Protein AF-A0A1B6MD25-F1 (afdb_monomer)

Solvent-accessible surface area (backbone atoms only — not comparable to full-atom values): 8276 Å² total; per-residue (Å²): 137,81,77,78,76,75,48,72,70,55,53,54,48,50,52,51,50,49,54,51,48,53,52,50,51,52,38,41,76,67,59,68,38,77,86,60,31,72,46,81,44,75,68,50,73,66,33,62,73,69,74,49,88,85,79,83,53,90,78,44,50,80,44,66,66,72,90,70,54,76,60,28,69,74,70,47,59,88,38,60,65,58,54,50,51,50,53,50,50,49,28,53,52,37,27,72,74,66,73,33,67,66,60,15,48,54,52,38,52,51,52,55,52,52,51,50,52,50,47,58,56,50,46,48,56,50,48,23,69,72,68,73,44,61,64,89,77,62,128

Sequence (139 aa):
LKLSSSSPADFDRSVVAYHNMNKFLAAFLEHALRDLDYEVRDKLFVEALLDIEFSDVPGKAVFYIDNGHSFDKVLFCGNELTLFSMDLMVFCFFQVVTGDFLLAAIVTALIAKALMVIRYIGGRKNLAKKTLIDERFLI

pLDDT: mean 79.03, std 13.05, range [32.38, 95.94]

InterPro domains:
  IPR019170 Meckelin [PF09773] (5-139)
  IPR019170 Meckelin [PTHR21274] (6-139)

Mean predicted aligned error: 13.68 Å

Structure (mmCIF, N/CA/C/O backbone):
data_AF-A0A1B6MD25-F1
#
_entry.id   AF-A0A1B6MD25-F1
#
loop_
_atom_site.group_PDB
_atom_site.id
_atom_site.type_symbol
_atom_site.label_atom_id
_atom_site.label_alt_id
_atom_site.label_comp_id
_atom_site.label_asym_id
_atom_site.label_entity_id
_atom_site.label_seq_id
_atom_site.pdbx_PDB_ins_code
_atom_site.Cartn_x
_atom_site.Cartn_y
_atom_site.Cartn_z
_atom_site.occupancy
_atom_site.B_iso_or_equiv
_atom_site.auth_seq_id
_atom_site.auth_comp_id
_atom_site.auth_asym_id
_atom_site.auth_atom_id
_atom_site.pdbx_PDB_model_num
ATOM 1 N N . LEU A 1 1 ? 22.513 -21.748 12.005 1.00 37.19 1 LEU A N 1
ATOM 2 C CA . LEU A 1 1 ? 22.254 -20.797 10.899 1.00 37.19 1 LEU A CA 1
ATOM 3 C C . LEU A 1 1 ? 23.484 -20.773 10.002 1.00 37.19 1 LEU A C 1
ATOM 5 O O . LEU A 1 1 ? 24.440 -20.070 10.294 1.00 37.19 1 LEU A O 1
ATOM 9 N N . LYS A 1 2 ? 23.518 -21.648 8.994 1.00 32.38 2 LYS A N 1
ATOM 10 C CA . LYS A 1 2 ? 24.624 -21.743 8.037 1.00 32.38 2 LYS A CA 1
ATOM 11 C C . LYS A 1 2 ? 24.309 -20.724 6.942 1.00 32.38 2 LYS A C 1
ATOM 13 O O . LYS A 1 2 ? 23.406 -20.970 6.150 1.00 32.38 2 LYS A O 1
ATOM 18 N N . LEU A 1 3 ? 24.960 -19.556 6.966 1.00 45.88 3 LEU A N 1
ATOM 19 C CA . LEU A 1 3 ? 24.973 -18.669 5.802 1.00 45.88 3 LEU A CA 1
ATOM 20 C C . LEU A 1 3 ? 25.556 -19.500 4.657 1.00 45.88 3 LEU A C 1
ATOM 22 O O . LEU A 1 3 ? 26.716 -19.907 4.728 1.00 45.88 3 LEU A O 1
ATOM 26 N N . SER A 1 4 ? 24.745 -19.818 3.650 1.00 45.31 4 SER A N 1
ATOM 27 C CA . SER A 1 4 ? 25.268 -20.316 2.387 1.00 45.31 4 SER A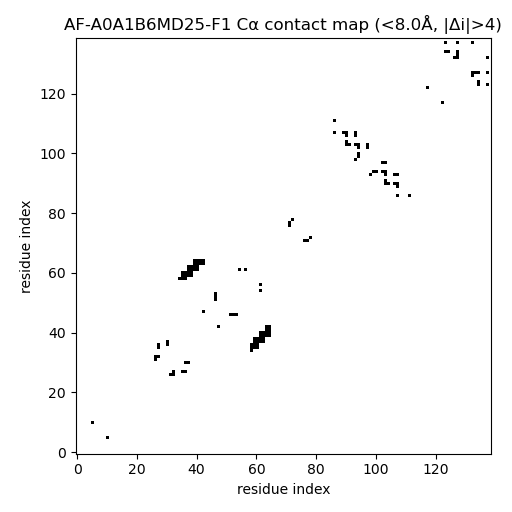 CA 1
ATOM 28 C C . SER A 1 4 ? 26.159 -19.211 1.836 1.00 45.31 4 SER A C 1
ATOM 30 O O . SER A 1 4 ? 25.662 -18.174 1.400 1.00 45.31 4 SER A O 1
ATOM 32 N N . SER A 1 5 ? 27.471 -19.399 1.924 1.00 45.97 5 SER A N 1
ATOM 33 C CA . SER A 1 5 ? 28.436 -18.626 1.158 1.00 45.97 5 SER A CA 1
ATOM 34 C C . SER A 1 5 ? 28.054 -18.782 -0.312 1.00 45.97 5 SER A C 1
ATOM 36 O O . SER A 1 5 ? 28.282 -19.848 -0.886 1.00 45.97 5 SER A O 1
ATOM 38 N N . SER A 1 6 ? 27.399 -17.771 -0.885 1.00 53.69 6 SER A N 1
ATOM 39 C CA . SER A 1 6 ? 27.169 -17.684 -2.324 1.00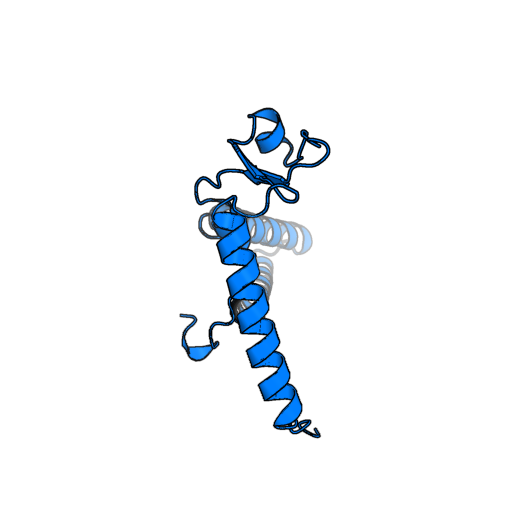 53.69 6 SER A CA 1
ATOM 40 C C . SER A 1 6 ? 28.520 -17.861 -3.003 1.00 53.69 6 SER A C 1
ATOM 42 O O . SER A 1 6 ? 29.450 -17.101 -2.718 1.00 53.69 6 SER A O 1
ATOM 44 N N . SER A 1 7 ? 28.663 -18.905 -3.818 1.00 58.94 7 SER A N 1
ATOM 45 C CA . SER A 1 7 ? 29.919 -19.159 -4.514 1.00 58.94 7 SER A CA 1
ATOM 46 C C . SER A 1 7 ? 30.212 -17.956 -5.420 1.00 58.94 7 SER A C 1
ATOM 48 O O . SER A 1 7 ? 29.265 -17.399 -5.979 1.00 58.94 7 SER A O 1
ATOM 50 N N . PRO A 1 8 ? 31.473 -17.531 -5.612 1.00 63.81 8 PRO A N 1
ATOM 51 C CA . PRO A 1 8 ? 31.805 -16.482 -6.583 1.00 63.81 8 PRO A CA 1
ATOM 52 C C . PRO A 1 8 ? 31.199 -16.758 -7.973 1.00 63.81 8 PRO A C 1
ATOM 54 O O . PRO A 1 8 ? 30.736 -15.840 -8.638 1.00 63.81 8 PRO A O 1
ATOM 57 N N . ALA A 1 9 ? 31.043 -18.035 -8.339 1.00 69.62 9 ALA A N 1
ATOM 58 C CA . ALA A 1 9 ? 30.348 -18.452 -9.557 1.00 69.62 9 ALA A CA 1
ATOM 59 C C . ALA A 1 9 ? 28.839 -18.111 -9.588 1.00 69.62 9 ALA A C 1
ATOM 61 O O . ALA A 1 9 ? 28.287 -17.878 -10.663 1.00 69.62 9 ALA A O 1
ATOM 62 N N . ASP A 1 10 ? 28.154 -18.086 -8.441 1.00 72.56 10 ASP A N 1
ATOM 63 C CA . ASP A 1 10 ? 26.740 -17.694 -8.350 1.00 72.56 10 ASP A CA 1
ATOM 64 C C . ASP A 1 10 ? 26.578 -16.173 -8.452 1.00 72.56 10 ASP A C 1
ATOM 66 O O . ASP A 1 10 ? 25.601 -15.688 -9.025 1.00 72.56 10 ASP A O 1
ATOM 70 N N . PHE A 1 11 ? 27.556 -15.424 -7.936 1.00 74.31 11 PHE A N 1
ATOM 71 C CA . PHE A 1 11 ? 27.621 -13.973 -8.085 1.00 74.31 11 PHE A CA 1
ATOM 72 C C . PHE A 1 11 ? 27.873 -13.574 -9.544 1.00 74.31 11 PHE A C 1
ATOM 74 O O . PHE A 1 11 ? 27.138 -12.763 -10.096 1.00 74.31 11 PHE A O 1
ATOM 81 N N . ASP A 1 12 ? 28.826 -14.210 -10.223 1.00 80.06 12 ASP A N 1
ATOM 82 C CA . ASP A 1 12 ? 29.082 -13.930 -11.641 1.00 80.06 12 ASP A CA 1
ATOM 83 C C . ASP A 1 12 ? 27.865 -14.265 -12.517 1.00 80.06 12 ASP A C 1
ATOM 85 O O . ASP A 1 12 ? 27.507 -13.517 -13.430 1.00 80.06 12 ASP A O 1
ATOM 89 N N . ARG A 1 13 ? 27.154 -15.357 -12.204 1.00 82.69 13 ARG A N 1
ATOM 90 C CA . ARG A 1 13 ? 25.894 -15.708 -12.878 1.00 82.69 13 ARG A CA 1
ATOM 91 C C . ARG A 1 13 ? 24.800 -14.672 -12.652 1.00 82.69 13 ARG A C 1
ATOM 93 O O . ARG A 1 13 ? 24.069 -14.373 -13.595 1.00 82.69 13 ARG A O 1
ATOM 100 N N . SER A 1 14 ? 24.670 -14.132 -11.441 1.00 78.00 14 SER A N 1
ATOM 101 C CA . SER A 1 14 ? 23.657 -13.112 -11.153 1.00 78.00 14 SER A CA 1
ATOM 102 C C . SER A 1 14 ? 23.967 -11.795 -11.865 1.00 78.00 14 SER A C 1
ATOM 104 O O . SER A 1 14 ? 23.054 -11.183 -12.417 1.00 78.00 14 SER A O 1
ATOM 106 N N . VAL A 1 15 ? 25.245 -11.415 -11.964 1.00 81.19 15 VAL A N 1
ATOM 107 C CA . VAL A 1 15 ? 25.700 -10.245 -12.733 1.00 81.19 15 VAL A CA 1
ATOM 108 C C . VAL A 1 15 ? 25.394 -10.411 -14.223 1.00 81.19 15 VAL A C 1
ATOM 110 O O . VAL A 1 15 ? 24.839 -9.505 -14.844 1.00 81.19 15 VAL A O 1
ATOM 113 N N . VAL A 1 16 ? 25.683 -11.579 -14.803 1.00 90.00 16 VAL A N 1
ATOM 114 C CA . VAL A 1 16 ? 25.369 -11.862 -16.215 1.00 90.00 16 VAL A CA 1
ATOM 115 C C . VAL A 1 16 ? 23.859 -11.866 -16.461 1.00 90.00 16 VAL A C 1
ATOM 117 O O . VAL A 1 16 ? 23.390 -11.275 -17.435 1.00 90.00 16 VAL A O 1
ATOM 120 N N . ALA A 1 17 ? 23.079 -12.488 -15.573 1.00 88.62 17 ALA A N 1
ATOM 121 C CA . ALA A 1 17 ? 21.622 -12.490 -15.663 1.00 88.62 17 ALA A CA 1
ATOM 122 C C . ALA A 1 17 ? 21.048 -11.068 -15.582 1.00 88.62 17 ALA A C 1
ATOM 124 O O . ALA A 1 17 ? 20.193 -10.713 -16.392 1.00 88.62 17 ALA A O 1
ATOM 125 N N . TYR A 1 18 ? 21.561 -10.238 -14.669 1.00 85.88 18 TYR A N 1
ATOM 126 C CA . TYR A 1 18 ? 21.196 -8.827 -14.556 1.00 85.88 18 TYR A CA 1
ATOM 127 C C . TYR A 1 18 ? 21.488 -8.069 -15.852 1.00 85.88 18 TYR A C 1
ATOM 129 O O . TYR A 1 18 ? 20.622 -7.365 -16.367 1.00 85.88 18 TYR A O 1
ATOM 137 N N . HIS A 1 19 ? 22.679 -8.252 -16.423 1.00 90.62 19 HIS A N 1
ATOM 138 C CA . HIS A 1 19 ? 23.084 -7.530 -17.625 1.00 90.62 19 HIS A CA 1
ATOM 139 C C . HIS A 1 19 ? 22.255 -7.927 -18.854 1.00 90.62 19 HIS A C 1
ATOM 141 O O . HIS A 1 19 ? 21.883 -7.066 -19.658 1.00 90.62 19 HIS A O 1
ATOM 147 N N . ASN A 1 20 ? 21.933 -9.216 -18.982 1.00 92.12 20 ASN A N 1
ATOM 148 C CA . ASN A 1 20 ? 21.055 -9.729 -20.031 1.00 92.12 20 ASN A CA 1
ATOM 149 C C . ASN A 1 20 ? 19.619 -9.229 -19.857 1.00 92.12 20 ASN A C 1
ATOM 151 O O . ASN A 1 20 ? 19.010 -8.792 -20.831 1.00 92.12 20 ASN A O 1
ATOM 155 N N . MET A 1 21 ? 19.102 -9.241 -18.625 1.00 91.00 21 MET A N 1
ATOM 156 C CA . MET A 1 21 ? 17.768 -8.732 -18.313 1.00 91.00 21 MET A CA 1
ATOM 157 C C . MET A 1 21 ? 17.664 -7.239 -18.618 1.00 91.00 21 MET A C 1
ATOM 159 O O . MET A 1 21 ? 16.737 -6.818 -19.296 1.00 91.00 21 MET A O 1
ATOM 163 N N . ASN A 1 22 ? 18.644 -6.441 -18.190 1.00 91.69 22 ASN A N 1
ATOM 164 C CA . ASN A 1 22 ? 18.650 -5.004 -18.439 1.00 91.69 22 ASN A CA 1
ATOM 165 C C . ASN A 1 22 ? 18.686 -4.690 -19.942 1.00 91.69 22 ASN A C 1
ATOM 167 O O . ASN A 1 22 ? 17.939 -3.843 -20.420 1.00 91.69 22 ASN A O 1
ATOM 171 N N . LYS A 1 23 ? 19.504 -5.423 -20.710 1.00 91.50 23 LYS A N 1
ATOM 172 C CA . LYS A 1 23 ? 19.559 -5.279 -22.171 1.00 91.50 23 LYS A CA 1
ATOM 173 C C . LYS A 1 23 ? 18.235 -5.661 -22.836 1.00 91.50 23 LYS A C 1
ATOM 175 O O . LYS A 1 23 ? 17.799 -4.972 -23.752 1.00 91.50 23 LYS A O 1
ATOM 180 N N . PHE A 1 24 ? 17.611 -6.748 -22.385 1.00 91.44 24 PHE A N 1
ATOM 181 C CA . PHE A 1 24 ? 16.304 -7.173 -22.876 1.00 91.44 24 PHE A CA 1
ATOM 182 C C . PHE A 1 24 ? 15.226 -6.126 -22.577 1.00 91.44 24 PHE A C 1
ATOM 184 O O . PHE A 1 24 ? 14.509 -5.729 -23.487 1.00 91.44 24 PHE A O 1
ATOM 191 N N . LEU A 1 25 ? 15.145 -5.640 -21.335 1.00 89.38 25 LEU A N 1
ATOM 192 C CA . LEU A 1 25 ? 14.159 -4.642 -20.920 1.00 89.38 25 LEU A CA 1
ATOM 193 C C . LEU A 1 25 ? 14.340 -3.312 -21.655 1.00 89.38 25 LEU A C 1
ATOM 195 O O . LEU A 1 25 ? 13.351 -2.734 -22.086 1.00 89.38 25 LEU A O 1
ATOM 199 N N . ALA A 1 26 ? 15.580 -2.854 -21.852 1.00 89.62 26 ALA A N 1
ATOM 200 C CA . ALA A 1 26 ? 15.856 -1.659 -22.648 1.00 89.62 26 ALA A CA 1
ATOM 201 C C . ALA A 1 26 ? 15.366 -1.827 -24.096 1.00 89.62 26 ALA A C 1
ATOM 203 O O . ALA A 1 26 ? 14.616 -0.994 -24.590 1.00 89.62 26 ALA A O 1
ATOM 204 N N . ALA A 1 27 ? 15.704 -2.948 -24.742 1.00 88.62 27 ALA A N 1
ATOM 205 C CA . ALA A 1 27 ? 15.251 -3.240 -26.103 1.00 88.62 27 ALA A CA 1
ATOM 206 C C . ALA A 1 27 ? 13.722 -3.398 -26.205 1.00 88.62 27 ALA A C 1
ATOM 208 O O . ALA A 1 27 ? 13.124 -3.025 -27.211 1.00 88.62 27 ALA A O 1
ATOM 209 N N . PHE A 1 28 ? 13.087 -3.949 -25.170 1.00 87.69 28 PHE A N 1
ATOM 210 C CA . PHE A 1 28 ? 11.637 -4.065 -25.082 1.00 87.69 28 PHE A CA 1
ATOM 211 C C . PHE A 1 28 ? 10.974 -2.686 -24.975 1.00 87.69 28 PHE A C 1
ATOM 213 O O . PHE A 1 28 ? 10.087 -2.393 -25.767 1.00 87.69 28 PHE A O 1
ATOM 220 N N . LEU A 1 29 ? 11.450 -1.818 -24.073 1.00 86.88 29 LEU A N 1
ATOM 221 C CA . LEU A 1 29 ? 10.937 -0.453 -23.881 1.00 86.88 29 LEU A CA 1
ATOM 222 C C . LEU A 1 29 ? 11.187 0.477 -25.080 1.00 86.88 29 LEU A C 1
ATOM 224 O O . LEU A 1 29 ? 10.460 1.446 -25.262 1.00 86.88 29 LEU A O 1
ATOM 228 N N . GLU A 1 30 ? 12.200 0.194 -25.899 1.00 87.94 30 GLU A N 1
ATOM 229 C CA . GLU A 1 30 ? 12.479 0.916 -27.150 1.00 87.94 30 GLU A CA 1
ATOM 230 C C . GLU A 1 30 ? 11.669 0.394 -28.353 1.00 87.94 30 GLU A C 1
ATOM 232 O O . GLU A 1 30 ? 11.942 0.785 -29.490 1.00 87.94 30 GLU A O 1
ATOM 237 N N . HIS A 1 31 ? 10.710 -0.520 -28.142 1.00 85.06 31 HIS A N 1
ATOM 238 C CA . HIS A 1 31 ? 9.939 -1.179 -29.210 1.00 85.06 31 HIS A CA 1
ATOM 239 C C . HIS A 1 31 ? 10.825 -1.913 -30.238 1.00 85.06 31 HIS A C 1
ATOM 241 O O . HIS A 1 31 ? 10.422 -2.161 -31.377 1.00 85.06 31 HIS A O 1
ATOM 247 N N . ALA A 1 32 ? 12.054 -2.286 -29.862 1.00 83.44 32 ALA A N 1
ATOM 248 C CA . ALA A 1 32 ? 13.019 -2.915 -30.765 1.00 83.44 32 ALA A CA 1
ATOM 249 C C . ALA A 1 32 ? 12.718 -4.408 -31.015 1.00 83.44 32 ALA A C 1
ATOM 251 O O . ALA A 1 32 ? 13.203 -4.992 -31.987 1.00 83.44 32 ALA A O 1
ATOM 252 N N . LEU A 1 33 ? 11.901 -5.028 -30.157 1.00 82.38 33 LEU A N 1
ATOM 253 C CA . LEU A 1 33 ? 11.465 -6.424 -30.239 1.00 82.38 33 LEU A CA 1
ATOM 254 C C . LEU A 1 33 ? 10.060 -6.508 -30.855 1.00 82.38 33 LEU A C 1
ATOM 256 O O . LEU A 1 33 ? 9.063 -6.514 -30.144 1.00 82.38 33 LEU A O 1
ATOM 260 N N . ARG A 1 34 ? 9.975 -6.610 -32.186 1.00 75.62 34 ARG A N 1
ATOM 261 C CA . ARG A 1 34 ? 8.695 -6.611 -32.932 1.00 75.62 34 ARG A CA 1
ATOM 262 C C . ARG A 1 34 ? 7.728 -7.736 -32.547 1.00 75.62 34 ARG A C 1
ATOM 264 O O . ARG A 1 34 ? 6.523 -7.565 -32.690 1.00 75.62 34 ARG A O 1
ATOM 271 N N . ASP A 1 35 ? 8.258 -8.860 -32.070 1.00 78.50 35 ASP A N 1
ATOM 272 C CA . ASP A 1 35 ? 7.464 -10.017 -31.640 1.00 78.50 35 ASP A CA 1
ATOM 273 C C . ASP A 1 35 ? 6.908 -9.857 -30.210 1.00 78.50 35 ASP A C 1
ATOM 275 O O . ASP A 1 35 ? 6.033 -10.614 -29.798 1.00 78.50 35 ASP A O 1
ATOM 279 N N . LEU A 1 36 ? 7.425 -8.888 -29.442 1.00 76.94 36 LEU A N 1
ATOM 280 C CA . LEU A 1 36 ? 7.008 -8.542 -28.080 1.00 76.94 36 LEU A CA 1
ATOM 281 C C . LEU A 1 36 ? 6.675 -7.045 -28.021 1.00 76.94 36 LEU A C 1
ATOM 283 O O . LEU A 1 36 ? 7.285 -6.281 -27.277 1.00 76.94 36 LEU A O 1
ATOM 287 N N . ASP A 1 37 ? 5.731 -6.622 -28.853 1.00 80.94 37 ASP A N 1
ATOM 288 C CA . ASP A 1 37 ? 5.294 -5.231 -28.908 1.00 80.94 37 ASP A CA 1
ATOM 289 C C . ASP A 1 37 ? 4.322 -4.894 -27.759 1.00 80.94 37 ASP A C 1
ATOM 291 O O . ASP A 1 37 ? 3.608 -5.770 -27.250 1.00 80.94 37 ASP A O 1
ATOM 295 N N . TYR A 1 38 ? 4.274 -3.622 -27.357 1.00 86.69 38 TYR A N 1
ATOM 296 C CA . TYR A 1 38 ? 3.355 -3.146 -26.324 1.00 86.69 38 TYR A CA 1
ATOM 297 C C . TYR A 1 38 ? 2.690 -1.815 -26.678 1.00 86.69 38 TYR A C 1
ATOM 299 O O . TYR A 1 38 ? 3.266 -0.950 -27.341 1.00 86.69 38 TYR A O 1
ATOM 307 N N . GLU A 1 39 ? 1.473 -1.628 -26.174 1.00 87.06 39 GLU A N 1
ATOM 308 C CA . GLU A 1 39 ? 0.709 -0.387 -26.294 1.00 87.06 39 GLU A CA 1
ATOM 309 C C . GLU A 1 39 ? 0.573 0.299 -24.931 1.00 87.06 39 GLU A C 1
ATOM 311 O O . GLU A 1 39 ? 0.323 -0.361 -23.923 1.00 87.06 39 GLU A O 1
ATOM 316 N N . VAL A 1 40 ? 0.721 1.627 -24.900 1.00 86.94 40 VAL A N 1
ATOM 317 C CA . VAL A 1 40 ? 0.458 2.450 -23.710 1.00 86.94 40 VAL A CA 1
ATOM 318 C C . VAL A 1 40 ? -0.888 3.139 -23.879 1.00 86.94 40 VAL A C 1
ATOM 320 O O . VAL A 1 40 ? -1.076 3.872 -24.849 1.00 86.94 40 VAL A O 1
ATOM 323 N N . ARG A 1 41 ? -1.811 2.936 -22.937 1.00 86.31 41 ARG A N 1
ATOM 324 C CA . ARG A 1 41 ? -3.149 3.546 -22.982 1.00 86.31 41 ARG A CA 1
ATOM 325 C C . ARG A 1 41 ? -3.709 3.831 -21.591 1.00 86.31 41 ARG A C 1
ATOM 327 O O . ARG A 1 41 ? -3.253 3.274 -20.596 1.00 86.31 41 ARG A O 1
ATOM 334 N N . ASP A 1 42 ? -4.737 4.664 -21.522 1.00 84.31 42 ASP A N 1
ATOM 335 C CA . ASP A 1 42 ? -5.482 4.901 -20.285 1.00 84.31 42 ASP A CA 1
ATOM 336 C C . ASP A 1 42 ? -6.463 3.760 -19.980 1.00 84.31 42 ASP A C 1
ATOM 338 O O . ASP A 1 42 ? -7.011 3.133 -20.891 1.00 84.31 42 ASP A O 1
ATOM 342 N N . LYS A 1 43 ? -6.723 3.510 -18.687 1.00 83.19 43 LYS A N 1
ATOM 343 C CA . LYS A 1 43 ? -7.841 2.648 -18.272 1.00 83.19 43 LYS A CA 1
ATOM 344 C C . LYS A 1 43 ? -9.158 3.343 -18.607 1.00 83.19 43 LYS A C 1
ATOM 346 O O . LYS A 1 43 ? -9.366 4.502 -18.243 1.00 83.19 43 LYS A O 1
ATOM 351 N N . LEU A 1 44 ? -10.085 2.623 -19.233 1.00 84.50 44 LEU A N 1
ATOM 352 C CA . LEU A 1 44 ? -11.460 3.105 -19.391 1.00 84.50 44 LEU A CA 1
ATOM 353 C C . LEU A 1 44 ? 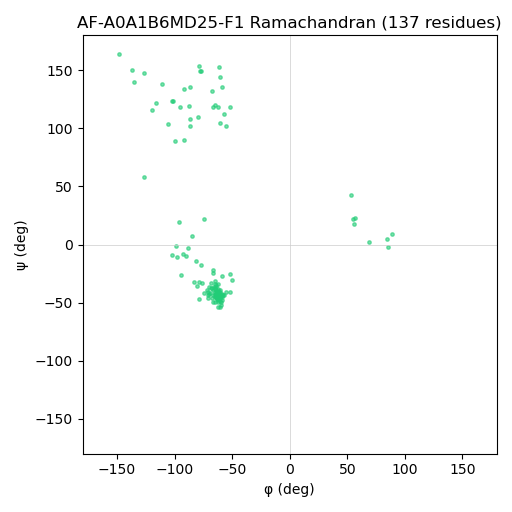-12.097 3.304 -18.008 1.00 84.50 44 LEU A C 1
ATOM 355 O O . LEU A 1 44 ? -11.769 2.599 -17.056 1.00 84.50 44 LEU A O 1
ATOM 359 N N . PHE A 1 45 ? -13.073 4.209 -17.895 1.00 80.50 45 PHE A N 1
ATOM 360 C CA . PHE A 1 45 ? -13.764 4.463 -16.622 1.00 80.50 45 PHE A CA 1
ATOM 361 C C . PHE A 1 45 ? -14.295 3.176 -15.968 1.00 80.50 45 PHE A C 1
ATOM 363 O O . PHE A 1 45 ? -14.166 2.991 -14.763 1.00 80.50 45 PHE A O 1
ATOM 370 N N . VAL A 1 46 ? -14.848 2.261 -16.768 1.00 82.94 46 VAL A N 1
ATOM 371 C CA . VAL A 1 46 ? -15.384 0.982 -16.281 1.00 82.94 46 VAL A CA 1
ATOM 372 C C . VAL A 1 46 ? -14.268 0.016 -15.859 1.00 82.94 46 VAL A C 1
ATOM 374 O O . VAL A 1 46 ? -14.409 -0.640 -14.831 1.00 82.94 46 VAL A O 1
ATOM 377 N N . GLU A 1 47 ? -13.147 -0.030 -16.594 1.00 82.62 47 GLU A N 1
ATOM 378 C CA . GLU A 1 47 ? -11.937 -0.792 -16.218 1.00 82.62 47 GLU A CA 1
ATOM 379 C C . GLU A 1 47 ? -11.379 -0.300 -14.876 1.00 82.62 47 GLU A C 1
ATOM 381 O O . GLU A 1 47 ? -11.045 -1.094 -14.000 1.00 82.62 47 GLU A O 1
ATOM 386 N N . ALA A 1 48 ? -11.322 1.022 -14.695 1.00 80.19 48 ALA A N 1
ATOM 387 C CA . ALA A 1 48 ? -10.839 1.661 -13.477 1.00 80.19 48 ALA A CA 1
ATOM 388 C C . ALA A 1 48 ? -11.798 1.482 -12.289 1.00 80.19 48 ALA A C 1
ATOM 390 O O . ALA A 1 48 ? -11.345 1.318 -11.158 1.00 80.19 48 ALA A O 1
ATOM 391 N N . LEU A 1 49 ? -13.112 1.511 -12.533 1.00 78.12 49 LEU A N 1
ATOM 392 C CA . LEU A 1 49 ? -14.132 1.348 -11.496 1.00 78.12 49 LEU A CA 1
ATOM 393 C C . LEU A 1 49 ? -14.198 -0.089 -10.969 1.00 78.12 49 LEU A C 1
ATOM 395 O O . LEU A 1 49 ? -14.378 -0.294 -9.771 1.00 78.12 49 LEU A O 1
ATOM 399 N N . LEU A 1 50 ? -14.087 -1.072 -11.862 1.00 78.56 50 LEU A N 1
ATOM 400 C CA . LEU A 1 50 ? -14.196 -2.494 -11.528 1.00 78.56 50 LEU A CA 1
ATOM 401 C C . LEU A 1 50 ? -12.841 -3.149 -11.218 1.00 78.56 50 LEU A C 1
ATOM 403 O O . LEU A 1 50 ? -12.823 -4.288 -10.763 1.00 78.56 50 LEU A O 1
ATOM 407 N N . ASP A 1 51 ? -11.737 -2.435 -11.451 1.00 76.81 51 ASP A N 1
ATOM 408 C CA . ASP A 1 51 ? -10.356 -2.919 -11.321 1.00 76.81 51 ASP A CA 1
ATOM 409 C C . ASP A 1 51 ? -10.094 -4.216 -12.107 1.00 76.81 51 ASP A C 1
ATOM 411 O O . ASP A 1 51 ? -9.455 -5.153 -11.633 1.00 76.81 51 ASP A O 1
ATOM 415 N N . ILE A 1 52 ? -10.623 -4.270 -13.332 1.00 76.94 52 ILE A N 1
ATOM 416 C CA . ILE A 1 52 ? -10.475 -5.400 -14.256 1.00 76.94 52 ILE A CA 1
ATOM 417 C C . ILE A 1 52 ? -9.948 -4.921 -15.609 1.00 76.94 52 ILE A C 1
ATOM 419 O O . ILE A 1 52 ? -10.248 -3.815 -16.061 1.00 76.94 52 ILE A O 1
ATOM 423 N N . GLU A 1 53 ? -9.168 -5.776 -16.261 1.00 78.50 53 GLU A N 1
ATOM 424 C CA . GLU A 1 53 ? -8.582 -5.524 -17.577 1.00 78.50 53 GLU A CA 1
ATOM 425 C C . GLU A 1 53 ? -9.485 -6.146 -18.646 1.00 78.50 53 GLU A C 1
ATOM 427 O O . GLU A 1 53 ? -9.721 -7.354 -18.638 1.00 78.50 53 GLU A O 1
ATOM 432 N N . PHE A 1 54 ? -10.042 -5.329 -19.546 1.00 69.94 54 PHE A N 1
ATOM 433 C CA . PHE A 1 54 ? -10.986 -5.813 -20.562 1.00 69.94 54 PHE A CA 1
ATOM 434 C C . PHE A 1 54 ? -10.334 -6.061 -21.927 1.00 69.94 54 PHE A C 1
ATOM 436 O O . PHE A 1 54 ? -10.981 -6.621 -22.811 1.00 69.94 54 PHE A O 1
ATOM 443 N N . SER A 1 55 ? -9.087 -5.632 -22.146 1.00 63.78 55 SER A N 1
ATOM 444 C CA . SER A 1 55 ? -8.400 -5.857 -23.423 1.00 63.78 55 SER A CA 1
ATOM 445 C C . SER A 1 55 ? -7.342 -6.934 -23.3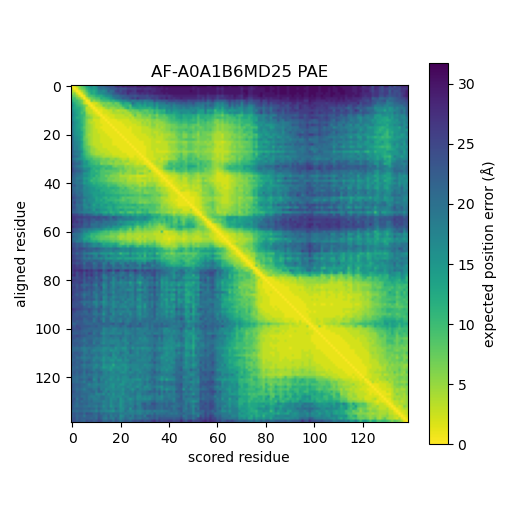10 1.00 63.78 55 SER A C 1
ATOM 447 O O . SER A 1 55 ? -6.238 -6.689 -22.841 1.00 63.78 55 SER A O 1
ATOM 449 N N . ASP A 1 56 ? -7.686 -8.102 -23.833 1.00 63.41 56 ASP A N 1
ATOM 450 C CA . ASP A 1 56 ? -6.722 -9.100 -24.269 1.00 63.41 56 ASP A CA 1
ATOM 451 C C . ASP A 1 56 ? -6.452 -8.832 -25.758 1.00 63.41 56 ASP A C 1
ATOM 453 O O . ASP A 1 56 ? -7.213 -9.260 -26.628 1.00 63.41 56 ASP A O 1
ATOM 457 N N . VAL A 1 57 ? -5.460 -7.985 -26.065 1.00 64.81 57 VAL A N 1
ATOM 458 C CA . VAL A 1 57 ? -5.037 -7.763 -27.457 1.00 64.81 57 VAL A CA 1
ATOM 459 C C . VAL A 1 57 ? -4.130 -8.937 -27.830 1.00 64.81 57 VAL A C 1
ATOM 461 O O . V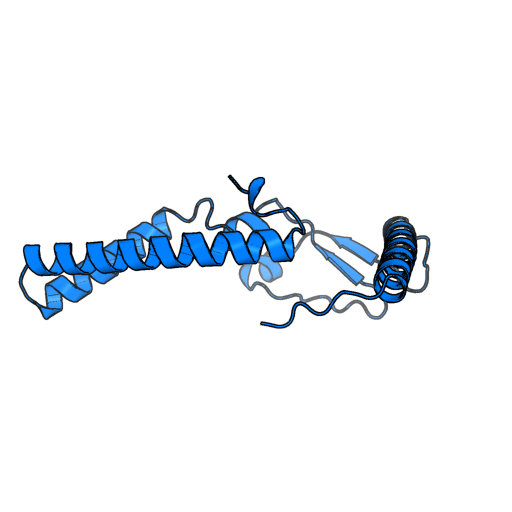AL A 1 57 ? -3.008 -9.014 -27.324 1.00 64.81 57 VAL A O 1
ATOM 464 N N . PRO A 1 58 ? -4.564 -9.864 -28.704 1.00 65.06 58 PRO A N 1
ATOM 465 C CA . PRO A 1 58 ? -3.777 -11.051 -28.996 1.00 65.06 58 PRO A CA 1
ATOM 466 C C . PRO A 1 58 ? -2.439 -10.647 -29.624 1.00 65.06 58 PRO A C 1
ATOM 468 O O . PRO A 1 58 ? -2.394 -10.046 -30.697 1.00 65.06 58 PRO A O 1
ATOM 471 N N . GLY A 1 59 ? -1.346 -10.989 -28.941 1.00 67.06 59 GLY A N 1
ATOM 472 C CA . GLY A 1 59 ? 0.020 -10.746 -29.409 1.00 67.06 59 GLY A CA 1
ATOM 473 C C . GLY A 1 59 ? 0.628 -9.393 -29.028 1.00 67.06 59 GLY A C 1
ATOM 474 O O . GLY A 1 59 ? 1.712 -9.094 -29.523 1.00 67.06 59 GLY A O 1
ATOM 475 N N . LYS A 1 60 ? -0.013 -8.588 -28.166 1.00 75.00 60 LYS A N 1
ATOM 476 C CA . LYS A 1 60 ? 0.576 -7.344 -27.639 1.00 75.00 60 LYS A CA 1
ATOM 477 C C . LYS A 1 60 ? 0.371 -7.203 -26.137 1.00 75.00 60 LYS A C 1
ATOM 479 O O . LYS A 1 60 ? -0.707 -7.484 -25.624 1.00 75.00 60 LYS A O 1
ATOM 484 N N . ALA A 1 61 ? 1.398 -6.728 -25.439 1.00 77.62 61 ALA A N 1
ATOM 485 C CA . ALA A 1 61 ? 1.257 -6.330 -24.043 1.00 77.62 61 ALA A CA 1
ATOM 486 C C . ALA A 1 61 ? 0.568 -4.959 -23.945 1.00 77.62 61 ALA A C 1
ATOM 488 O O . ALA A 1 61 ? 0.726 -4.105 -24.818 1.00 77.62 61 ALA A O 1
ATOM 489 N N . VAL A 1 62 ? -0.182 -4.730 -22.869 1.00 85.06 62 VAL A N 1
ATOM 490 C CA . VAL A 1 62 ? -0.847 -3.449 -22.603 1.00 85.06 62 VAL A CA 1
ATOM 491 C C . VAL A 1 62 ? -0.258 -2.852 -21.331 1.00 85.06 62 VAL A C 1
ATOM 493 O O . VAL A 1 62 ? -0.320 -3.468 -20.269 1.00 85.06 62 VAL A O 1
ATOM 496 N N . PHE A 1 63 ? 0.295 -1.645 -21.426 1.00 85.81 63 PHE A N 1
ATOM 497 C CA . PHE A 1 63 ? 0.650 -0.836 -20.267 1.00 85.81 63 PHE A CA 1
ATOM 498 C C . PHE A 1 63 ? -0.394 0.241 -20.039 1.00 85.81 63 PHE A C 1
ATOM 500 O O . PHE A 1 63 ? -0.666 1.078 -20.900 1.00 85.81 63 PHE A O 1
ATOM 507 N N . TYR A 1 64 ? -0.957 0.228 -18.839 1.00 85.88 64 TYR A N 1
ATOM 508 C CA . TYR A 1 64 ? -1.867 1.267 -18.406 1.00 85.88 64 TYR A CA 1
ATOM 509 C C . TYR A 1 64 ? -1.098 2.435 -17.798 1.00 85.88 64 TYR A C 1
ATOM 511 O O . TYR A 1 64 ? -0.193 2.234 -16.985 1.00 85.88 64 TYR A O 1
ATOM 519 N N . ILE A 1 65 ? -1.478 3.653 -18.175 1.00 84.31 65 ILE A N 1
ATOM 520 C CA . ILE A 1 65 ? -0.945 4.867 -17.559 1.00 84.31 65 ILE A CA 1
ATOM 521 C C . ILE A 1 65 ? -1.422 4.915 -16.100 1.00 84.31 65 ILE A C 1
ATOM 523 O O . ILE A 1 65 ? -2.621 4.935 -15.818 1.00 84.31 65 ILE A O 1
ATOM 527 N N . ASP A 1 66 ? -0.474 4.904 -15.162 1.00 79.06 66 ASP A N 1
ATOM 528 C CA . ASP A 1 66 ? -0.756 5.102 -13.742 1.00 79.06 66 ASP A CA 1
ATOM 529 C C . ASP A 1 66 ? -0.746 6.601 -13.428 1.00 79.06 66 ASP A C 1
ATOM 531 O O . ASP A 1 66 ? 0.279 7.266 -13.562 1.00 79.06 66 ASP A O 1
ATOM 535 N N . ASN A 1 67 ? -1.872 7.135 -12.950 1.00 76.19 67 ASN A N 1
ATOM 536 C CA . ASN A 1 67 ? -1.998 8.535 -12.520 1.00 76.19 67 ASN A CA 1
ATOM 537 C C . ASN A 1 67 ? -1.322 8.814 -11.157 1.00 76.19 67 ASN A C 1
ATOM 539 O O . ASN A 1 67 ? -1.685 9.758 -10.463 1.00 76.19 67 ASN A O 1
ATOM 543 N N . GLY A 1 68 ? -0.366 7.977 -10.746 1.00 66.31 68 GLY A N 1
ATOM 544 C CA . GLY A 1 68 ? 0.378 8.110 -9.493 1.00 66.31 68 GLY A CA 1
ATOM 545 C C . GLY A 1 68 ? -0.298 7.508 -8.258 1.00 66.31 68 GLY A C 1
ATOM 546 O O . GLY A 1 68 ? 0.245 7.627 -7.168 1.00 66.31 68 GLY A O 1
ATOM 547 N N . HIS A 1 69 ? -1.440 6.828 -8.398 1.00 64.88 69 HIS A N 1
ATOM 548 C CA . HIS A 1 69 ? -2.218 6.331 -7.252 1.00 64.88 69 HIS A CA 1
ATOM 549 C C . HIS A 1 69 ? -2.054 4.836 -6.968 1.00 64.88 69 HIS A C 1
ATOM 551 O O . HIS A 1 69 ? -2.531 4.345 -5.939 1.00 64.88 69 HIS A O 1
ATOM 557 N N . SER A 1 70 ? -1.396 4.080 -7.850 1.00 65.69 70 SER A N 1
ATOM 558 C CA . SER A 1 70 ? -1.234 2.636 -7.640 1.00 65.69 70 SER A CA 1
ATOM 559 C C . SER A 1 70 ? -0.311 2.329 -6.456 1.00 65.69 70 SER A C 1
ATOM 561 O O . SER A 1 70 ? -0.558 1.381 -5.709 1.00 65.69 70 SER A O 1
ATOM 563 N N . PHE A 1 71 ? 0.697 3.173 -6.211 1.00 59.34 71 PHE A N 1
ATOM 564 C CA . PHE A 1 71 ? 1.562 3.067 -5.031 1.00 59.34 71 PHE A CA 1
ATOM 565 C C . PHE A 1 71 ? 0.925 3.636 -3.756 1.00 59.34 71 PHE A C 1
ATOM 567 O O . PHE A 1 71 ? 1.134 3.062 -2.685 1.00 59.34 71 PHE A O 1
ATOM 574 N N . ASP A 1 72 ? 0.093 4.678 -3.854 1.00 60.88 72 ASP A N 1
ATOM 575 C CA . ASP A 1 72 ? -0.614 5.271 -2.706 1.00 60.88 72 ASP A CA 1
ATOM 576 C C . ASP A 1 72 ? -1.490 4.243 -1.981 1.00 60.88 72 ASP A C 1
ATOM 578 O O . ASP A 1 72 ? -1.452 4.127 -0.754 1.00 60.88 72 ASP A O 1
ATOM 582 N N . LYS A 1 73 ? -2.224 3.422 -2.745 1.00 59.72 73 LYS A N 1
ATOM 583 C CA . LYS A 1 73 ? -3.069 2.346 -2.201 1.00 59.72 73 LYS A CA 1
ATOM 584 C C . LYS A 1 73 ? -2.262 1.282 -1.452 1.00 59.72 73 LYS A C 1
ATOM 586 O O . LYS A 1 73 ? -2.748 0.728 -0.468 1.00 59.72 73 LYS A O 1
ATOM 591 N N . VAL A 1 74 ? -1.039 0.998 -1.901 1.00 57.88 74 VAL A N 1
ATOM 592 C CA . VAL A 1 74 ? -0.147 -0.010 -1.299 1.00 57.88 74 VAL A CA 1
ATOM 593 C C . VAL A 1 74 ? 0.568 0.540 -0.063 1.00 57.88 74 VAL A C 1
ATOM 595 O O . VAL A 1 74 ? 0.775 -0.189 0.908 1.00 57.88 74 VAL A O 1
ATOM 598 N N . LEU A 1 75 ? 0.924 1.824 -0.081 1.00 57.75 75 LEU A N 1
ATOM 599 C CA . LEU A 1 75 ? 1.587 2.516 1.026 1.00 57.75 75 LEU A CA 1
ATOM 600 C C . LEU A 1 75 ? 0.600 3.119 2.037 1.00 57.75 75 LEU A C 1
ATOM 602 O O . LEU A 1 75 ? 1.028 3.651 3.058 1.00 57.75 75 LEU A O 1
ATOM 606 N N . PHE A 1 76 ? -0.709 3.006 1.784 1.00 58.75 76 PHE A N 1
ATOM 607 C CA . PHE A 1 76 ? -1.781 3.651 2.551 1.00 58.75 76 PHE A CA 1
ATOM 608 C C . PHE A 1 76 ? -1.636 5.182 2.648 1.00 58.75 76 PHE A C 1
ATOM 610 O O . PHE A 1 76 ? -2.278 5.808 3.495 1.00 58.75 76 PHE A O 1
ATOM 617 N N . CYS A 1 77 ? -0.832 5.801 1.781 1.00 57.97 77 CYS A N 1
ATOM 618 C CA . CYS A 1 77 ? -0.706 7.250 1.699 1.00 57.97 77 CYS A CA 1
ATOM 619 C C . CYS A 1 77 ? -2.054 7.825 1.239 1.00 57.97 77 CYS A C 1
ATOM 621 O O . CYS A 1 77 ? -2.584 7.431 0.205 1.00 57.97 77 CYS A O 1
ATOM 623 N N . GLY A 1 78 ? -2.663 8.687 2.059 1.00 64.31 78 GLY A N 1
ATOM 624 C CA . GLY A 1 78 ? -4.016 9.206 1.824 1.00 6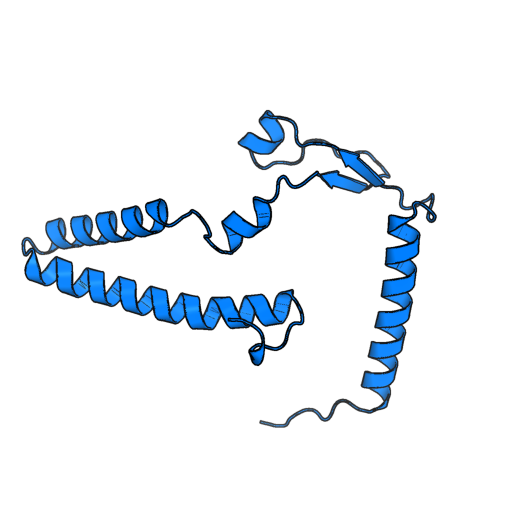4.31 78 GLY A CA 1
ATOM 625 C C . GLY A 1 78 ? -5.159 8.324 2.348 1.00 64.31 78 GLY A C 1
ATOM 626 O O . GLY A 1 78 ? -6.314 8.735 2.282 1.00 64.31 78 GLY A O 1
ATOM 627 N N . ASN A 1 79 ? -4.870 7.155 2.937 1.00 69.25 79 ASN A N 1
ATOM 628 C CA . ASN A 1 79 ? -5.889 6.276 3.528 1.00 69.25 79 ASN A CA 1
ATOM 629 C C . ASN A 1 79 ? -6.066 6.473 5.048 1.00 69.25 79 ASN A C 1
ATOM 631 O O . ASN A 1 79 ? -6.597 5.603 5.744 1.00 69.25 79 ASN A O 1
ATOM 635 N N . GLU A 1 80 ? -5.616 7.615 5.571 1.00 76.81 80 GLU A N 1
ATOM 636 C CA . GLU A 1 80 ? -5.682 7.982 6.991 1.00 76.81 80 GLU A CA 1
ATOM 637 C C . GLU A 1 80 ? -7.112 7.908 7.533 1.00 76.81 80 GLU A C 1
ATOM 639 O O . GLU A 1 80 ? -7.339 7.375 8.617 1.00 76.81 80 GLU A O 1
ATOM 644 N N . LEU A 1 81 ? -8.091 8.359 6.739 1.00 78.44 81 LEU A N 1
ATOM 645 C CA . LEU A 1 81 ? -9.507 8.293 7.099 1.00 78.44 81 LEU A CA 1
ATOM 646 C C . LEU A 1 81 ? -10.020 6.859 7.214 1.00 78.44 81 LEU A C 1
ATOM 648 O O . LEU A 1 81 ? -10.803 6.559 8.111 1.00 78.44 81 LEU A O 1
ATOM 652 N N . THR A 1 82 ? -9.564 5.954 6.352 1.00 80.81 82 THR A N 1
ATOM 653 C CA . THR A 1 82 ? -9.962 4.545 6.428 1.00 80.81 82 THR A CA 1
ATOM 654 C C . THR A 1 82 ? -9.358 3.883 7.659 1.00 80.81 82 THR A C 1
ATOM 656 O O . THR A 1 82 ? -10.061 3.169 8.371 1.00 80.81 82 THR A O 1
ATOM 659 N N . LEU A 1 83 ? -8.089 4.169 7.971 1.00 82.06 83 LEU A N 1
ATOM 660 C CA . LEU A 1 83 ? -7.451 3.708 9.208 1.00 82.06 83 LEU A CA 1
ATOM 661 C C . LEU A 1 83 ? -8.181 4.244 10.445 1.00 82.06 83 LEU A C 1
ATOM 663 O O . LEU A 1 83 ? -8.499 3.477 11.349 1.00 82.06 83 LEU A O 1
ATOM 667 N N . PHE A 1 84 ? -8.533 5.529 10.440 1.00 85.75 84 PHE A N 1
ATOM 668 C CA . PHE A 1 84 ? -9.321 6.145 11.502 1.00 85.75 84 PHE A CA 1
ATOM 669 C C . PHE A 1 84 ? -10.713 5.509 11.639 1.00 85.75 84 PHE A C 1
ATOM 671 O O . PHE A 1 84 ? -11.146 5.207 12.748 1.00 85.75 84 PHE A O 1
ATOM 678 N N . SER A 1 85 ? -11.406 5.245 10.526 1.00 89.31 85 SER A N 1
ATOM 679 C CA . SER A 1 85 ? -12.719 4.587 10.546 1.00 89.31 85 SER A CA 1
ATOM 680 C C . SER A 1 85 ? -12.651 3.152 11.073 1.00 89.31 85 SER A C 1
ATOM 682 O O . SER A 1 85 ? -13.563 2.716 11.774 1.00 89.31 85 SER A O 1
ATOM 684 N N . MET A 1 86 ? -11.555 2.435 10.803 1.00 88.06 86 MET A N 1
ATOM 685 C CA . MET A 1 86 ? -11.312 1.107 11.357 1.00 88.06 86 MET A CA 1
ATOM 686 C C . MET A 1 86 ? -11.156 1.184 12.879 1.00 88.06 86 MET A C 1
ATOM 688 O O . MET A 1 86 ? -11.831 0.442 13.592 1.00 88.06 86 MET A O 1
ATOM 692 N N . ASP A 1 87 ? -10.311 2.091 13.376 1.00 89.81 87 ASP A N 1
ATOM 693 C CA . ASP A 1 87 ? -10.110 2.284 14.816 1.00 89.81 87 ASP A CA 1
ATOM 694 C C . ASP A 1 87 ? -11.425 2.685 15.506 1.00 89.81 87 ASP A C 1
ATOM 696 O O . ASP A 1 87 ? -11.752 2.164 16.574 1.00 89.81 87 ASP A O 1
ATOM 700 N N . LEU A 1 88 ? -12.237 3.531 14.863 1.00 92.69 88 LEU A N 1
ATOM 701 C CA . LEU A 1 88 ? -13.561 3.908 15.357 1.00 92.69 88 LEU A CA 1
ATOM 702 C C . LEU A 1 88 ? -14.525 2.712 15.408 1.00 92.69 88 LEU A C 1
ATOM 704 O O . LEU A 1 88 ? -15.203 2.521 16.415 1.00 92.69 88 LEU A O 1
ATOM 708 N N . MET A 1 89 ? -14.575 1.880 14.362 1.00 93.06 89 MET A N 1
ATOM 709 C CA . MET A 1 89 ? -15.410 0.672 14.353 1.00 93.06 89 MET A CA 1
ATOM 710 C C . MET A 1 89 ? -14.990 -0.322 15.437 1.00 93.06 89 MET A C 1
ATOM 712 O O . MET A 1 89 ? -15.856 -0.890 16.100 1.00 93.06 89 MET A O 1
ATOM 716 N N . VAL A 1 90 ? -13.684 -0.520 15.643 1.00 91.62 90 VAL A N 1
ATOM 717 C CA . VAL A 1 90 ? -13.151 -1.391 16.702 1.00 91.62 90 VAL A CA 1
ATOM 718 C C . VAL A 1 90 ? -13.546 -0.857 18.077 1.00 91.62 90 VAL A C 1
ATOM 720 O O . VAL A 1 90 ? -14.049 -1.617 18.905 1.00 91.62 90 VAL A O 1
ATOM 723 N N . PHE A 1 91 ? -13.408 0.450 18.297 1.00 95.12 91 PHE A N 1
ATOM 724 C CA . PHE A 1 91 ? -13.836 1.088 19.537 1.00 95.12 91 PHE A CA 1
ATOM 725 C C . PHE A 1 91 ? -15.333 0.911 19.788 1.00 95.12 91 PHE A C 1
ATOM 727 O O . PHE A 1 91 ? -15.722 0.452 20.860 1.00 95.12 91 PHE A O 1
ATOM 734 N N . CYS A 1 92 ? -16.176 1.204 18.794 1.00 95.50 92 CYS A N 1
ATOM 735 C CA . CYS A 1 92 ? -17.622 1.019 18.899 1.00 95.50 92 CYS A CA 1
ATOM 736 C C . CYS A 1 92 ? -17.999 -0.443 19.159 1.00 95.50 92 CYS A C 1
ATOM 738 O O . CYS A 1 92 ? -18.873 -0.713 19.979 1.00 95.50 92 CYS A O 1
ATOM 740 N N . PHE A 1 93 ? -17.331 -1.391 18.500 1.00 95.12 93 PHE A N 1
ATOM 741 C CA . PHE A 1 93 ? -17.547 -2.817 18.720 1.00 95.12 93 PHE A CA 1
ATOM 742 C C . PHE A 1 93 ? -17.265 -3.205 20.175 1.00 95.12 93 PHE A C 1
ATOM 744 O O . PHE A 1 93 ? -18.129 -3.783 20.834 1.00 95.12 93 PHE A O 1
ATOM 751 N N . PHE A 1 94 ? -16.095 -2.840 20.706 1.00 94.19 94 PHE A N 1
ATOM 752 C CA . PHE A 1 94 ? -15.761 -3.148 22.095 1.00 94.19 94 PHE A CA 1
ATOM 753 C C . PHE A 1 94 ? -16.662 -2.413 23.079 1.00 94.19 94 PHE A C 1
ATOM 755 O O . PHE A 1 94 ? -17.072 -3.021 24.059 1.00 94.19 94 PHE A O 1
ATOM 762 N N . GLN A 1 95 ? -17.050 -1.172 22.786 1.00 95.94 95 GLN A N 1
ATOM 763 C CA . GLN A 1 95 ? -17.993 -0.421 23.608 1.00 95.94 95 GLN A CA 1
ATOM 764 C C . GLN A 1 95 ? -19.340 -1.138 23.747 1.00 95.94 95 GLN A C 1
ATOM 766 O O . GLN A 1 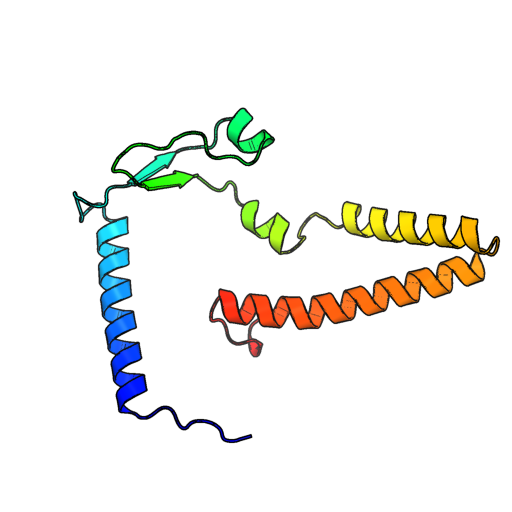95 ? -19.895 -1.199 24.842 1.00 95.94 95 GLN A O 1
ATOM 771 N N . VAL A 1 96 ? -19.866 -1.693 22.652 1.00 95.88 96 VAL A N 1
ATOM 772 C CA . VAL A 1 96 ? -21.125 -2.454 22.668 1.00 95.88 96 VAL A CA 1
ATOM 773 C C . VAL A 1 96 ? -20.973 -3.768 23.439 1.00 95.88 96 VAL A C 1
ATOM 775 O O . VAL A 1 96 ? -21.894 -4.167 24.144 1.00 95.88 96 VAL A O 1
ATOM 778 N N . VAL A 1 97 ? -19.820 -4.432 23.330 1.00 94.69 97 VAL A N 1
ATOM 779 C CA . VAL A 1 97 ? -19.561 -5.723 23.991 1.00 94.69 97 VAL A CA 1
ATOM 780 C C . VAL A 1 97 ? -19.335 -5.573 25.497 1.00 94.69 97 VAL A C 1
ATOM 782 O O . VAL A 1 97 ? -19.813 -6.399 26.270 1.00 94.69 97 VAL A O 1
ATOM 785 N N . THR A 1 98 ? -18.588 -4.555 25.924 1.00 92.31 98 THR A N 1
ATOM 786 C CA . THR A 1 98 ? -18.168 -4.389 27.325 1.00 92.31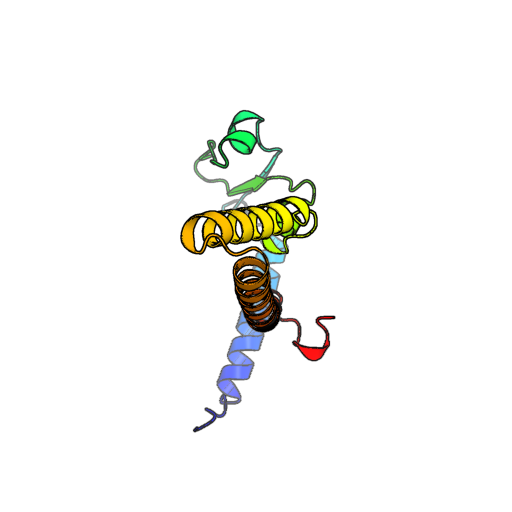 98 THR A CA 1
ATOM 787 C C . THR A 1 98 ? -19.109 -3.488 28.117 1.00 92.31 98 THR A C 1
ATOM 789 O O . THR A 1 98 ? -19.175 -3.610 29.337 1.00 92.31 98 THR A O 1
ATOM 792 N N . GLY A 1 99 ? -19.808 -2.565 27.446 1.00 92.12 99 GLY A N 1
ATOM 793 C CA . GLY A 1 99 ? -20.587 -1.500 28.083 1.00 92.12 99 GLY A CA 1
ATOM 794 C C . GLY A 1 99 ? -19.736 -0.436 28.792 1.00 92.12 99 GLY A C 1
ATOM 795 O O . GLY A 1 99 ? -20.291 0.494 29.374 1.00 92.12 99 GLY A O 1
ATOM 796 N N . ASP A 1 100 ? -18.405 -0.546 28.736 1.00 92.31 100 ASP A N 1
ATOM 797 C CA . ASP A 1 100 ? -17.454 0.310 29.446 1.00 92.31 100 ASP A CA 1
ATOM 798 C C . ASP A 1 100 ? -16.539 1.046 28.456 1.00 92.31 100 ASP A C 1
ATOM 800 O O . ASP A 1 100 ? -15.719 0.431 27.762 1.00 92.31 100 ASP A O 1
ATOM 804 N N . PHE A 1 101 ? -16.659 2.378 28.455 1.00 93.50 101 PHE A N 1
ATOM 805 C CA . PHE A 1 101 ? -15.902 3.288 27.588 1.00 93.50 101 PHE A CA 1
ATOM 806 C C . PHE A 1 101 ? -14.402 3.276 27.857 1.00 93.50 101 PHE A C 1
ATOM 808 O O . PHE A 1 101 ? -13.610 3.380 26.917 1.00 93.50 101 PHE A O 1
ATOM 815 N N . LEU A 1 102 ? -13.992 3.135 29.117 1.00 94.50 102 LEU A N 1
ATOM 816 C CA . LEU A 1 102 ? -12.583 3.102 29.485 1.00 94.50 102 LEU A CA 1
ATOM 817 C C . LEU A 1 102 ? -11.947 1.794 29.009 1.00 94.50 102 LEU A C 1
ATOM 819 O O . LEU A 1 102 ? -10.883 1.817 28.388 1.00 94.50 102 LEU A O 1
ATOM 823 N N . LEU A 1 103 ? -12.617 0.663 29.242 1.00 92.44 103 LEU A N 1
ATOM 824 C CA . LEU A 1 103 ? -12.124 -0.643 28.805 1.00 92.44 103 LEU A CA 1
ATOM 825 C C . LEU A 1 103 ? -12.051 -0.727 27.272 1.00 92.44 103 LEU A C 1
ATOM 827 O O . LEU A 1 103 ? -11.038 -1.171 26.728 1.00 92.44 103 LEU A O 1
ATOM 831 N N . ALA A 1 104 ? -13.081 -0.245 26.570 1.00 94.38 104 ALA A N 1
ATOM 832 C CA . ALA A 1 104 ? -13.109 -0.210 25.109 1.00 94.38 104 ALA A CA 1
ATOM 833 C C . ALA A 1 104 ? -11.981 0.656 24.524 1.00 94.38 104 ALA A C 1
ATOM 835 O O . ALA A 1 104 ? -11.330 0.253 23.555 1.00 94.38 104 ALA A O 1
ATOM 836 N N . ALA A 1 105 ? -11.691 1.810 25.138 1.00 93.50 105 ALA A N 1
ATOM 837 C CA . ALA A 1 105 ? -10.599 2.688 24.718 1.00 93.50 105 ALA A CA 1
ATOM 838 C C . ALA A 1 105 ? -9.228 2.020 24.890 1.00 93.50 105 ALA A C 1
ATOM 840 O O . ALA A 1 105 ? -8.408 2.050 23.971 1.00 93.50 105 ALA A O 1
ATOM 841 N N . ILE A 1 106 ? -8.989 1.373 26.037 1.00 95.50 106 ILE A N 1
ATOM 842 C CA . ILE A 1 106 ? -7.723 0.681 26.322 1.00 95.50 106 ILE A CA 1
AT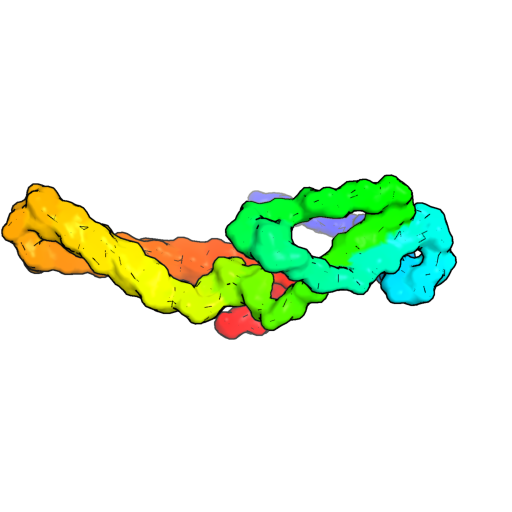OM 843 C C . ILE A 1 106 ? -7.494 -0.456 25.322 1.00 95.50 106 ILE A C 1
ATOM 845 O O . ILE A 1 106 ? -6.415 -0.555 24.735 1.00 95.50 106 ILE A O 1
ATOM 849 N N . VAL A 1 107 ? -8.505 -1.297 25.091 1.00 94.25 107 VAL A N 1
ATOM 850 C CA . VAL A 1 107 ? -8.400 -2.431 24.160 1.00 94.25 107 VAL A CA 1
ATOM 851 C C . VAL A 1 107 ? -8.160 -1.947 22.731 1.00 94.25 107 VAL A C 1
ATOM 853 O O . VAL A 1 107 ? -7.266 -2.452 22.051 1.00 94.25 107 VAL A O 1
ATOM 856 N N . THR A 1 108 ? -8.893 -0.926 22.289 1.00 94.69 108 THR A N 1
ATOM 857 C CA . THR A 1 108 ? -8.727 -0.363 20.942 1.00 94.69 108 THR A CA 1
ATOM 858 C C . THR A 1 108 ? -7.340 0.245 20.755 1.00 94.69 108 THR A C 1
ATOM 860 O O . THR A 1 108 ? -6.685 -0.014 19.746 1.00 94.69 108 THR A O 1
ATOM 863 N N . ALA A 1 109 ? -6.825 0.963 21.758 1.00 93.06 109 ALA A N 1
ATOM 864 C CA . ALA A 1 109 ? -5.467 1.501 21.730 1.00 93.06 109 ALA A CA 1
ATOM 865 C C . ALA A 1 109 ? -4.400 0.396 21.653 1.00 93.06 109 ALA A C 1
ATOM 867 O O . ALA A 1 109 ? -3.426 0.533 20.909 1.00 93.06 109 ALA A O 1
ATOM 868 N N . LEU A 1 110 ? -4.578 -0.716 22.377 1.00 95.00 110 LEU A N 1
ATOM 869 C CA . LEU A 1 110 ? -3.670 -1.866 22.302 1.00 95.00 110 LEU A CA 1
ATOM 870 C C . LEU A 1 110 ? -3.663 -2.495 20.904 1.00 95.00 110 LEU A C 1
ATOM 872 O O . LEU A 1 110 ? -2.590 -2.772 20.364 1.00 95.00 110 LEU A O 1
ATOM 876 N N . ILE A 1 111 ? -4.837 -2.668 20.293 1.00 92.25 111 ILE A N 1
ATOM 877 C CA . ILE A 1 111 ? -4.970 -3.196 18.928 1.00 92.25 111 ILE A CA 1
ATOM 878 C C . ILE A 1 111 ? -4.302 -2.253 17.920 1.00 92.25 111 ILE A C 1
ATOM 880 O O . ILE A 1 111 ? -3.489 -2.703 17.110 1.00 92.25 111 ILE A O 1
ATOM 884 N N . ALA A 1 112 ? -4.562 -0.946 18.010 1.00 91.06 112 ALA A N 1
ATOM 885 C CA . ALA A 1 112 ? -3.949 0.055 17.138 1.00 91.06 112 ALA A CA 1
ATOM 886 C C . ALA A 1 112 ? -2.413 0.045 17.246 1.00 91.06 112 ALA A C 1
ATOM 888 O O . ALA A 1 112 ? -1.705 0.070 16.233 1.00 91.06 112 ALA A O 1
ATOM 889 N N . LYS A 1 113 ? -1.870 -0.074 18.466 1.00 91.06 113 LYS A N 1
ATOM 890 C CA . LYS A 1 113 ? -0.420 -0.195 18.692 1.00 91.06 113 LYS A CA 1
ATOM 891 C C . LYS A 1 113 ? 0.156 -1.484 18.114 1.00 91.06 113 LYS A C 1
ATOM 893 O O . LYS A 1 113 ? 1.204 -1.432 17.472 1.00 91.06 113 LYS A O 1
ATOM 898 N N . ALA A 1 114 ? -0.518 -2.620 18.281 1.00 89.69 114 ALA A N 1
ATOM 899 C CA . ALA A 1 114 ? -0.077 -3.884 17.695 1.00 89.69 114 ALA A CA 1
ATOM 900 C C . ALA A 1 114 ? -0.034 -3.809 16.158 1.00 89.69 114 ALA A C 1
ATOM 902 O O . ALA A 1 114 ? 0.963 -4.189 15.543 1.00 89.69 114 ALA A O 1
ATOM 903 N N . LEU A 1 115 ? -1.071 -3.241 15.536 1.00 87.25 115 LEU A N 1
ATOM 904 C CA . LEU A 1 115 ? -1.129 -3.035 14.088 1.00 87.25 115 LEU A CA 1
ATOM 905 C C . LEU A 1 115 ? -0.032 -2.093 13.592 1.00 87.25 115 LEU A C 1
ATOM 907 O O . LEU A 1 115 ? 0.571 -2.365 12.557 1.00 87.25 115 LEU A O 1
ATOM 911 N N . MET A 1 116 ? 0.275 -1.023 14.329 1.00 85.50 116 MET A N 1
ATOM 912 C CA . MET A 1 116 ? 1.389 -0.128 14.006 1.00 85.50 116 MET A CA 1
ATOM 913 C C . MET A 1 116 ? 2.725 -0.881 13.980 1.00 85.50 116 MET A C 1
ATOM 915 O O . MET A 1 116 ? 3.490 -0.728 13.031 1.00 85.50 116 MET A O 1
ATOM 919 N N . VAL A 1 117 ? 2.991 -1.738 14.970 1.00 85.50 117 VAL A N 1
ATOM 920 C CA . VAL A 1 117 ? 4.226 -2.541 15.021 1.00 85.50 117 VAL A CA 1
ATOM 921 C C . VAL A 1 117 ? 4.291 -3.531 13.857 1.00 85.50 117 VAL A C 1
ATOM 923 O O . VAL A 1 117 ? 5.319 -3.626 13.183 1.00 85.50 117 VAL A O 1
ATOM 926 N N . ILE A 1 118 ? 3.190 -4.234 13.577 1.00 85.06 118 ILE A N 1
ATOM 927 C CA . ILE A 1 118 ? 3.104 -5.172 12.450 1.00 85.06 118 ILE A CA 1
ATOM 928 C C . ILE A 1 118 ? 3.339 -4.438 11.126 1.00 85.06 118 ILE A C 1
ATOM 930 O O . ILE A 1 118 ? 4.139 -4.902 10.314 1.00 85.06 118 ILE A O 1
ATOM 934 N N . ARG A 1 119 ? 2.706 -3.275 10.919 1.00 80.75 119 ARG A N 1
ATOM 935 C CA . ARG A 1 119 ? 2.904 -2.445 9.719 1.00 80.75 119 ARG A CA 1
ATOM 936 C C . ARG A 1 119 ? 4.336 -1.948 9.602 1.00 80.75 119 ARG A C 1
ATOM 938 O O . ARG A 1 119 ? 4.908 -2.028 8.525 1.00 80.75 119 ARG A O 1
ATOM 945 N N . TYR A 1 120 ? 4.941 -1.491 10.691 1.00 80.50 120 TYR A N 1
ATOM 946 C CA . TYR A 1 120 ? 6.306 -0.972 10.671 1.00 80.50 120 TYR A CA 1
ATOM 947 C C . TYR A 1 120 ? 7.343 -2.046 10.313 1.00 80.50 120 TYR A C 1
ATOM 949 O O . TYR A 1 120 ? 8.278 -1.800 9.548 1.00 80.50 120 TYR A O 1
ATOM 957 N N . ILE A 1 121 ? 7.176 -3.259 10.846 1.00 79.94 121 ILE A N 1
ATOM 958 C CA . ILE A 1 121 ? 8.091 -4.377 10.584 1.00 79.94 121 ILE A CA 1
ATOM 959 C C . ILE A 1 121 ? 7.806 -5.002 9.215 1.00 79.94 121 ILE A C 1
ATOM 961 O O . ILE A 1 121 ? 8.734 -5.263 8.452 1.00 79.94 121 ILE A O 1
ATOM 965 N N . GLY A 1 122 ? 6.536 -5.261 8.902 1.00 76.69 122 GLY A N 1
ATOM 966 C CA . GLY A 1 122 ? 6.119 -5.892 7.652 1.00 76.69 122 GLY A CA 1
ATOM 967 C C . GLY A 1 122 ? 6.302 -4.977 6.445 1.00 76.69 122 GLY A C 1
ATOM 968 O O . GLY A 1 122 ? 6.819 -5.417 5.422 1.00 76.69 122 GLY A O 1
ATOM 969 N N . GLY A 1 123 ? 5.943 -3.701 6.587 1.00 74.56 123 GLY A N 1
ATOM 970 C CA . GLY A 1 123 ? 6.050 -2.680 5.550 1.00 74.56 123 GLY A CA 1
ATOM 971 C C . GLY A 1 123 ? 7.489 -2.468 5.103 1.00 74.56 123 GLY A C 1
ATOM 972 O O . GLY A 1 123 ? 7.773 -2.647 3.925 1.00 74.56 123 GLY A O 1
ATOM 973 N N . ARG A 1 124 ? 8.424 -2.201 6.028 1.00 73.06 124 ARG A N 1
ATOM 974 C CA . ARG A 1 124 ? 9.843 -2.005 5.669 1.00 73.06 124 ARG A CA 1
ATOM 975 C C . ARG A 1 124 ? 10.467 -3.227 5.007 1.00 73.06 124 ARG A C 1
ATOM 977 O O . ARG A 1 124 ? 11.112 -3.084 3.976 1.00 73.06 124 ARG A O 1
ATOM 984 N N . LYS A 1 125 ? 10.225 -4.425 5.546 1.00 75.31 125 LYS A N 1
ATOM 985 C CA . LYS A 1 125 ? 10.759 -5.673 4.974 1.00 75.31 125 LYS A CA 1
ATOM 986 C C . LYS A 1 125 ? 10.217 -5.942 3.574 1.00 75.31 125 LYS A C 1
ATOM 988 O O . LYS A 1 125 ? 10.946 -6.400 2.698 1.00 75.31 125 LYS A O 1
ATOM 993 N N . ASN A 1 126 ? 8.926 -5.693 3.366 1.00 75.12 126 ASN A N 1
ATOM 994 C CA . ASN A 1 126 ? 8.286 -5.899 2.071 1.00 75.12 126 ASN A CA 1
ATOM 995 C C . ASN A 1 126 ? 8.758 -4.849 1.060 1.00 75.12 126 ASN A C 1
ATOM 997 O O . ASN A 1 126 ? 9.119 -5.199 -0.062 1.00 75.12 126 ASN A O 1
ATOM 1001 N N . LEU A 1 127 ? 8.842 -3.590 1.491 1.00 68.88 127 LEU A N 1
ATOM 1002 C CA . LEU A 1 127 ? 9.308 -2.480 0.677 1.00 68.88 127 LEU A CA 1
ATOM 1003 C C . LEU A 1 127 ? 10.764 -2.690 0.248 1.00 68.88 127 LEU A C 1
ATOM 1005 O O . LEU A 1 127 ? 11.003 -2.755 -0.949 1.00 68.88 127 LEU A O 1
ATOM 1009 N N . ALA A 1 128 ? 11.695 -2.943 1.174 1.00 74.19 128 ALA A N 1
ATOM 1010 C CA . ALA A 1 128 ? 13.106 -3.204 0.858 1.00 74.19 128 ALA A CA 1
ATOM 1011 C C . ALA A 1 128 ? 13.285 -4.387 -0.099 1.00 74.19 128 ALA A C 1
ATOM 1013 O O . ALA A 1 128 ? 14.037 -4.318 -1.070 1.00 74.19 128 ALA A O 1
ATOM 1014 N N . LYS A 1 129 ? 12.544 -5.478 0.133 1.00 73.06 129 LYS A N 1
ATOM 1015 C CA . LYS A 1 129 ? 12.604 -6.666 -0.726 1.00 73.06 129 LYS A CA 1
ATOM 1016 C C . LYS A 1 129 ? 12.092 -6.391 -2.140 1.00 73.06 129 LYS A C 1
ATOM 1018 O O . LYS A 1 129 ? 12.629 -6.958 -3.087 1.00 73.06 129 LYS A O 1
ATOM 1023 N N . LYS A 1 130 ? 11.038 -5.582 -2.288 1.00 68.81 130 LYS A N 1
ATOM 1024 C CA . LYS A 1 130 ? 10.420 -5.290 -3.590 1.00 68.81 130 LYS A CA 1
ATOM 1025 C C . LYS A 1 130 ? 11.132 -4.182 -4.356 1.00 68.81 130 LYS A C 1
ATOM 1027 O O . LYS A 1 130 ? 11.155 -4.243 -5.579 1.00 68.81 130 LYS A O 1
ATOM 1032 N N . THR A 1 131 ? 11.711 -3.203 -3.667 1.00 71.50 131 THR A N 1
ATOM 1033 C CA . THR A 1 131 ? 12.445 -2.099 -4.300 1.00 71.50 131 THR A CA 1
ATOM 1034 C C . THR A 1 131 ? 13.928 -2.402 -4.483 1.00 71.50 131 THR A C 1
ATOM 1036 O O . THR A 1 131 ? 14.605 -1.639 -5.163 1.00 71.50 131 THR A O 1
ATOM 1039 N N . LEU A 1 132 ? 14.440 -3.497 -3.897 1.00 71.62 132 LEU A N 1
ATOM 1040 C CA . LEU A 1 132 ? 15.874 -3.817 -3.834 1.00 71.62 132 LEU A CA 1
ATOM 1041 C C . LEU A 1 132 ? 16.707 -2.681 -3.204 1.00 71.62 132 LEU A C 1
ATOM 1043 O O . LEU A 1 132 ? 17.915 -2.597 -3.418 1.00 71.62 132 LEU A O 1
ATOM 1047 N N . ILE A 1 133 ? 16.065 -1.813 -2.417 1.00 71.56 133 ILE A N 1
ATOM 1048 C CA . ILE A 1 133 ? 16.709 -0.752 -1.640 1.00 71.56 133 ILE A CA 1
ATOM 1049 C C . ILE A 1 133 ? 17.024 -1.319 -0.254 1.00 71.56 133 ILE A C 1
ATOM 1051 O O . ILE A 1 133 ? 16.177 -1.964 0.365 1.00 71.56 133 ILE A O 1
ATOM 1055 N N . ASP A 1 134 ? 18.244 -1.088 0.236 1.00 72.00 134 ASP A N 1
ATOM 1056 C CA . ASP A 1 134 ? 18.646 -1.499 1.586 1.00 72.00 134 ASP A CA 1
ATOM 1057 C C . ASP A 1 134 ? 17.719 -0.847 2.631 1.00 72.00 134 ASP A C 1
ATOM 1059 O O . ASP A 1 134 ? 17.415 0.346 2.554 1.00 72.00 134 ASP A O 1
ATOM 1063 N N . GLU A 1 135 ? 17.275 -1.632 3.618 1.00 66.69 135 GLU A N 1
ATOM 1064 C CA . GLU A 1 135 ? 16.379 -1.193 4.696 1.00 66.69 135 GLU A CA 1
ATOM 1065 C C . GLU A 1 135 ? 16.882 0.064 5.423 1.00 66.69 135 GLU A C 1
ATOM 1067 O O . GLU A 1 135 ? 16.077 0.811 5.975 1.00 66.69 135 GLU A O 1
ATOM 1072 N N . ARG A 1 136 ? 18.196 0.324 5.411 1.00 72.81 136 ARG A N 1
ATOM 1073 C CA . ARG A 1 136 ? 18.816 1.522 6.004 1.00 72.81 136 ARG A CA 1
ATOM 1074 C C . ARG A 1 136 ? 18.456 2.829 5.298 1.00 72.81 136 ARG A C 1
ATOM 1076 O O . ARG A 1 136 ? 18.596 3.883 5.909 1.00 72.81 136 ARG A O 1
ATOM 1083 N N . PHE A 1 137 ? 18.031 2.771 4.037 1.00 69.31 137 PHE A N 1
ATOM 1084 C CA . PHE A 1 137 ? 17.627 3.945 3.256 1.00 69.31 137 PHE A CA 1
ATOM 1085 C C . PHE A 1 137 ? 16.105 4.139 3.214 1.00 69.31 137 PHE A C 1
ATOM 1087 O O . PHE A 1 137 ? 15.635 5.108 2.621 1.00 69.31 137 PHE A O 1
ATOM 1094 N N . LEU A 1 138 ? 15.332 3.241 3.837 1.00 62.25 138 LEU A N 1
ATOM 1095 C CA . LEU A 1 138 ? 13.891 3.404 4.014 1.00 62.25 138 LEU A CA 1
ATOM 1096 C C . LEU A 1 138 ? 13.635 4.215 5.290 1.00 62.25 138 LEU A C 1
ATOM 1098 O O . LEU A 1 138 ? 13.866 3.721 6.395 1.00 62.25 138 LEU A O 1
ATOM 1102 N N . ILE A 1 139 ? 13.209 5.466 5.098 1.00 59.09 139 ILE A N 1
ATOM 1103 C CA . ILE A 1 139 ? 12.868 6.441 6.148 1.00 59.09 139 ILE A CA 1
ATOM 1104 C C . ILE A 1 139 ? 11.617 5.981 6.905 1.00 59.09 139 ILE A C 1
ATOM 1106 O O . ILE A 1 139 ? 10.653 5.546 6.235 1.00 59.09 139 ILE A O 1
#

Secondary structure (DSSP, 8-state):
-------HHHHHHHHHHHHHHHHHHHHHHTT--GGG-EEEEPPPHHHHHHT------TT-EEEEPP-S-HHHHHHTTT-HHHHHHHHHHHHHHHHHHHS-HHHHHHHHHHHHHHHHHHHHHHHHHHHHHHH---GGG--

Radius of gyration: 23.27 Å; Cα contacts (8 Å, |Δi|>4): 72; chains: 1; bounding box: 53×31×62 Å

Foldseek 3Di:
DDPPPCPVVNVVVVVVVVVVVVVVVVCQVVQVPVQAAEDEDAQDPVCVVVVHDPDPPPRYHYHHDDPPCPVCVVLVPVVVVVLVVVLVVQLVVVCVVPVDNVVSVVVSVVVNVVVVVCCVVVVLVVCCVVVVPPSVPVD

Organism: NCBI:txid36148

Nearest PDB structures (foldseek):
  7fh1-assembly1_B  TM=6.938E-01  e=1.140E-06  Homo sapiens